Protein AF-A0A0B1SN41-F1 (afdb_monomer_lite)

Structure (mmCIF, N/CA/C/O backbone):
data_AF-A0A0B1SN41-F1
#
_entry.id   AF-A0A0B1SN41-F1
#
loop_
_atom_site.group_PDB
_atom_site.id
_atom_site.type_symbol
_atom_site.label_atom_id
_atom_site.label_alt_id
_atom_site.label_comp_id
_atom_site.label_asym_id
_atom_site.label_entity_id
_atom_site.label_seq_id
_atom_site.pdbx_PDB_ins_code
_atom_site.Cartn_x
_atom_site.Cartn_y
_atom_site.Cartn_z
_atom_site.occupancy
_atom_site.B_iso_or_equiv
_atom_site.auth_seq_id
_atom_site.auth_comp_id
_atom_site.auth_asym_id
_atom_site.auth_atom_id
_atom_site.pdbx_PDB_model_num
ATOM 1 N N . TYR A 1 1 ? -51.081 47.460 45.725 1.00 37.72 1 TYR A N 1
ATOM 2 C CA . TYR A 1 1 ? -51.126 46.053 46.166 1.00 37.72 1 TYR A CA 1
ATOM 3 C C . TYR A 1 1 ? -49.955 45.312 45.533 1.00 37.72 1 TYR A C 1
ATOM 5 O O . TYR A 1 1 ? -49.995 45.039 44.347 1.00 37.72 1 TYR A O 1
ATOM 13 N N . MET A 1 2 ? -48.879 45.076 46.287 1.00 32.38 2 MET A N 1
ATOM 14 C CA . MET A 1 2 ? -47.681 44.346 45.842 1.00 32.38 2 MET A CA 1
ATOM 15 C C . MET A 1 2 ? -47.214 43.465 46.999 1.00 32.38 2 MET A C 1
ATOM 17 O O . MET A 1 2 ? -46.740 44.033 47.980 1.00 32.38 2 MET A O 1
ATOM 21 N N . ARG A 1 3 ? -47.303 42.128 46.903 1.00 33.00 3 ARG A N 1
ATOM 22 C CA . ARG A 1 3 ? -46.452 41.196 47.677 1.00 33.00 3 ARG A CA 1
ATOM 23 C C . ARG A 1 3 ? -46.228 39.861 46.942 1.00 33.00 3 ARG A C 1
ATOM 25 O O . ARG A 1 3 ? -47.122 39.037 46.860 1.00 33.00 3 ARG A O 1
ATOM 32 N N . ARG A 1 4 ? -44.988 39.720 46.452 1.00 35.00 4 ARG A N 1
ATOM 33 C CA . ARG A 1 4 ? -44.053 38.573 46.496 1.00 35.00 4 ARG A CA 1
ATOM 34 C C . ARG A 1 4 ? -44.640 37.151 46.506 1.00 35.00 4 ARG A C 1
ATOM 36 O O . ARG 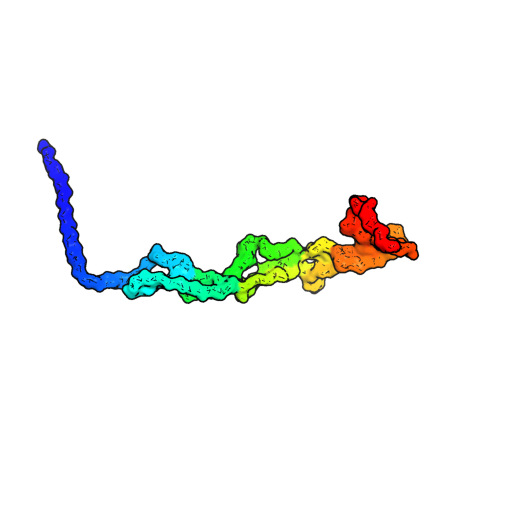A 1 4 ? -45.117 36.691 47.539 1.00 35.00 4 ARG A O 1
ATOM 43 N N . PHE A 1 5 ? -44.398 36.418 45.418 1.00 35.31 5 PHE A N 1
ATOM 44 C CA . PHE A 1 5 ? -44.318 34.956 45.426 1.00 35.31 5 PHE A CA 1
ATOM 45 C C . PHE A 1 5 ? -43.020 34.531 46.131 1.00 35.31 5 PHE A C 1
ATOM 47 O O . PHE A 1 5 ? -41.934 34.962 45.747 1.00 35.31 5 PHE A O 1
ATOM 54 N N . LYS A 1 6 ? -43.138 33.741 47.203 1.00 36.94 6 LYS A N 1
ATOM 55 C CA . LYS A 1 6 ? -42.013 33.045 47.837 1.00 36.94 6 LYS A CA 1
ATOM 56 C C . LYS A 1 6 ? -41.837 31.690 47.153 1.00 36.94 6 LYS A C 1
ATOM 58 O O . LYS A 1 6 ? -42.803 30.950 47.012 1.00 36.94 6 LYS A O 1
ATOM 63 N N . GLU A 1 7 ? -40.601 31.389 46.769 1.00 43.75 7 GLU A N 1
ATOM 64 C CA . GLU A 1 7 ? -40.133 30.044 46.441 1.00 43.75 7 GLU A CA 1
ATOM 65 C C . GLU A 1 7 ? -40.348 29.113 47.638 1.00 43.75 7 GLU A C 1
ATOM 67 O O . GLU A 1 7 ? -39.733 29.288 48.693 1.00 43.75 7 GLU A O 1
ATOM 72 N N . GLU A 1 8 ? -41.186 28.095 47.471 1.00 39.97 8 GLU A N 1
ATOM 73 C CA . GLU A 1 8 ? -41.246 26.971 48.396 1.00 39.97 8 GLU A CA 1
ATOM 74 C C . GLU A 1 8 ? -40.554 25.772 47.755 1.00 39.97 8 GLU A C 1
ATOM 76 O O . GLU A 1 8 ? -41.054 25.139 46.828 1.00 39.97 8 GLU A O 1
ATOM 81 N N . ARG A 1 9 ? -39.351 25.488 48.270 1.00 44.34 9 ARG A N 1
ATOM 82 C CA . ARG A 1 9 ? -38.593 24.255 48.050 1.00 44.34 9 ARG A CA 1
ATOM 83 C C . ARG A 1 9 ? -39.471 23.058 48.414 1.00 44.34 9 ARG A C 1
ATOM 85 O O . ARG A 1 9 ? -39.538 22.655 49.577 1.00 44.34 9 ARG A O 1
ATOM 92 N N . THR A 1 10 ? -40.123 22.457 47.430 1.00 35.75 10 THR A N 1
ATOM 93 C CA . THR A 1 10 ? -40.826 21.193 47.623 1.00 35.75 10 THR A CA 1
ATOM 94 C C . THR A 1 10 ? -39.808 20.067 47.724 1.00 35.75 10 THR A C 1
ATOM 96 O O . THR A 1 10 ? -39.271 19.593 46.730 1.00 35.75 10 THR A O 1
ATOM 99 N N . LYS A 1 11 ? -39.539 19.703 48.982 1.00 40.78 11 LYS A N 1
ATOM 100 C CA . LYS A 1 11 ? -39.300 18.346 49.486 1.00 40.78 11 LYS A CA 1
ATOM 101 C C . LYS A 1 11 ? -38.454 17.453 48.572 1.00 40.78 11 LYS A C 1
ATOM 103 O O . LYS A 1 11 ? -38.969 16.803 47.671 1.00 40.78 11 LYS A O 1
ATOM 108 N N . LYS A 1 12 ? -37.171 17.333 48.941 1.00 41.31 12 LYS A N 1
ATOM 109 C CA . LYS A 1 12 ? -36.365 16.118 48.750 1.00 41.31 12 LYS A CA 1
ATOM 110 C C . LYS A 1 12 ? -37.251 14.914 49.101 1.00 41.31 12 LYS A C 1
ATOM 112 O O . LYS A 1 12 ? -37.480 14.654 50.284 1.00 41.31 12 LYS A O 1
ATOM 117 N N . LEU A 1 13 ? -37.799 14.240 48.091 1.00 42.00 13 LEU A N 1
ATOM 118 C CA . LEU A 1 13 ? -38.318 12.899 48.283 1.00 42.00 13 LEU A CA 1
ATOM 119 C C . LEU A 1 13 ? -37.106 12.042 48.626 1.00 42.00 13 LEU A C 1
ATOM 121 O O . LEU A 1 13 ? -36.134 11.971 47.879 1.00 42.00 13 LEU A O 1
ATOM 125 N N . ILE A 1 14 ? -37.154 11.470 49.819 1.00 44.00 14 ILE A N 1
ATOM 126 C CA . ILE A 1 14 ? -36.303 10.364 50.219 1.00 44.00 14 ILE A CA 1
ATOM 127 C C . ILE A 1 14 ? -36.658 9.228 49.255 1.00 44.00 14 ILE A C 1
ATOM 129 O O . ILE A 1 14 ? -37.735 8.645 49.375 1.00 44.00 14 ILE A O 1
ATOM 133 N N . GLU A 1 15 ? -35.815 8.977 48.253 1.00 43.12 15 GLU A N 1
ATOM 134 C CA . GLU A 1 15 ? -35.960 7.796 47.404 1.00 43.12 15 GLU A CA 1
ATOM 135 C C . GLU A 1 15 ? -35.592 6.556 48.235 1.00 43.12 15 GLU A C 1
ATOM 137 O O . GLU A 1 15 ? -34.506 6.509 48.824 1.00 43.12 15 GLU A O 1
ATOM 142 N N . PRO A 1 16 ? -36.498 5.572 48.361 1.00 45.06 16 PRO A N 1
ATOM 143 C CA . PRO A 1 16 ? -36.254 4.389 49.163 1.00 45.06 16 PRO A CA 1
ATOM 144 C C . PRO A 1 16 ? -35.319 3.437 48.407 1.00 45.06 16 PRO A C 1
ATOM 146 O O . PRO A 1 16 ? -35.563 3.109 47.253 1.00 45.06 16 PRO A O 1
ATOM 149 N N . LEU A 1 17 ? -34.255 3.005 49.088 1.00 41.16 17 LEU A N 1
ATOM 150 C CA . LEU A 1 17 ? -33.498 1.766 48.866 1.00 41.16 17 LEU A CA 1
ATOM 151 C C . LEU A 1 17 ? -33.384 1.285 47.401 1.00 41.16 17 LEU A C 1
ATOM 153 O O . LEU A 1 17 ? -34.162 0.457 46.941 1.00 41.16 17 LEU A O 1
ATOM 157 N N . GLY A 1 18 ? -32.320 1.724 46.723 1.00 41.91 18 GLY A N 1
ATOM 158 C CA . GLY A 1 18 ? -31.575 0.872 45.789 1.00 41.91 18 GLY A CA 1
ATOM 159 C C . GLY A 1 18 ? -32.339 0.320 44.587 1.00 41.91 18 GLY A C 1
ATOM 160 O O . GLY A 1 18 ? -32.243 -0.871 44.303 1.00 41.91 18 GLY A O 1
ATOM 161 N N . ILE A 1 19 ? -33.026 1.168 43.823 1.00 46.34 19 ILE A N 1
ATOM 162 C CA . ILE A 1 19 ? -33.304 0.833 42.424 1.00 46.34 19 ILE A CA 1
ATOM 163 C C . ILE A 1 19 ? -31.994 1.073 41.672 1.00 46.34 19 ILE A C 1
ATOM 165 O O . ILE A 1 19 ? -31.688 2.198 41.280 1.00 46.34 19 ILE A O 1
ATOM 169 N N . PHE A 1 20 ? -31.190 0.021 41.502 1.00 52.91 20 PHE A N 1
ATOM 170 C CA . PHE A 1 20 ? -30.184 0.009 40.445 1.00 52.91 20 PHE A CA 1
ATOM 171 C C . PHE A 1 20 ? -30.928 0.336 39.151 1.00 52.91 20 PHE A C 1
ATOM 173 O O . PHE A 1 20 ? -31.733 -0.464 38.673 1.00 52.91 20 PHE A O 1
ATOM 180 N N . SER A 1 21 ? -30.724 1.541 38.623 1.00 51.91 21 SER A N 1
ATOM 181 C CA . SER A 1 21 ? -31.116 1.870 37.260 1.00 51.91 21 SER A CA 1
ATOM 182 C C . SER A 1 21 ? -30.366 0.891 36.361 1.00 51.91 21 SER A C 1
ATOM 184 O O . SER A 1 21 ? -29.213 1.123 36.020 1.00 51.91 21 SER A O 1
ATOM 186 N N . SER A 1 22 ? -31.008 -0.225 36.014 1.00 57.69 22 SER A N 1
ATOM 187 C CA . SER A 1 22 ? -30.493 -1.344 35.211 1.00 57.69 22 SER A CA 1
ATOM 188 C C . SER A 1 22 ? -30.257 -0.978 33.743 1.00 57.69 22 SER A C 1
ATOM 190 O O . SER A 1 22 ? -30.258 -1.830 32.856 1.00 57.69 22 SER A O 1
ATOM 192 N N . ARG A 1 23 ? -30.098 0.314 33.466 1.00 68.81 23 ARG A N 1
ATOM 193 C CA . ARG A 1 23 ? -29.814 0.847 32.147 1.00 68.81 23 ARG A CA 1
ATOM 194 C C . ARG A 1 23 ? -28.364 1.282 32.127 1.00 68.81 23 ARG A C 1
ATOM 196 O O . ARG A 1 23 ? -27.940 2.060 32.982 1.00 68.81 23 ARG A O 1
ATOM 203 N N . CYS A 1 24 ? -27.637 0.783 31.136 1.00 75.06 24 CYS A N 1
ATOM 204 C CA . CYS A 1 24 ? -26.320 1.296 30.803 1.00 75.06 24 CYS A CA 1
ATOM 205 C C . CYS A 1 24 ? -26.432 2.805 30.534 1.00 75.06 24 CYS A C 1
ATOM 207 O O . CYS A 1 24 ? -27.379 3.257 29.886 1.00 75.06 24 CYS A O 1
ATOM 209 N N . ASP A 1 25 ? -25.487 3.570 31.067 1.00 83.88 25 ASP A N 1
ATOM 210 C CA . ASP A 1 25 ? -25.338 4.994 30.810 1.00 83.88 25 ASP A CA 1
ATOM 211 C C . ASP A 1 25 ? -24.397 5.142 29.605 1.00 83.88 25 ASP A C 1
ATOM 213 O O . ASP A 1 25 ? -23.205 4.846 29.727 1.00 83.88 25 ASP A O 1
ATOM 217 N N . PRO A 1 26 ? -24.895 5.608 28.444 1.00 77.69 26 PRO A N 1
ATOM 218 C CA . PRO A 1 26 ? -24.109 5.687 27.214 1.00 77.69 26 PRO A CA 1
ATOM 219 C C . PRO A 1 26 ? -22.866 6.577 27.306 1.00 77.69 26 PRO A C 1
ATOM 221 O O . PRO A 1 26 ? -22.049 6.558 26.394 1.00 77.69 26 PRO A O 1
ATOM 224 N N . LYS A 1 27 ? -22.740 7.401 28.354 1.00 81.38 27 LYS A N 1
ATOM 225 C CA . LYS A 1 27 ? -21.608 8.318 28.551 1.00 81.38 27 LYS A CA 1
ATOM 226 C C . LYS A 1 27 ? -20.632 7.854 29.628 1.00 81.38 27 LYS A C 1
ATOM 228 O O . LYS A 1 27 ? -19.669 8.567 29.902 1.00 81.38 27 LYS A O 1
ATOM 233 N N . LYS A 1 28 ? -20.897 6.722 30.287 1.00 84.62 28 LYS A N 1
ATOM 234 C CA . LYS A 1 28 ? -20.110 6.287 31.444 1.00 84.62 28 LYS A CA 1
ATOM 235 C C . LYS A 1 28 ? -18.791 5.619 31.063 1.00 84.62 28 LYS A C 1
ATOM 237 O O . LYS A 1 28 ? -17.806 5.840 31.761 1.00 84.62 28 LYS A O 1
ATOM 242 N N . CYS A 1 29 ? -18.785 4.822 29.999 1.00 83.38 29 CYS A N 1
ATOM 243 C CA . CYS A 1 29 ? -17.602 4.107 29.522 1.00 83.38 29 CYS A CA 1
ATOM 244 C C . CYS A 1 29 ? -17.116 4.693 28.188 1.00 83.38 29 CYS A C 1
ATOM 246 O O . CYS A 1 29 ? -17.904 5.281 27.443 1.00 83.38 29 CYS A O 1
ATOM 248 N N . GLY A 1 30 ? -15.816 4.573 27.921 1.00 80.12 30 GLY A N 1
ATOM 249 C CA . GLY A 1 30 ? -15.177 5.055 26.699 1.00 80.12 30 GLY A CA 1
ATOM 250 C C . GLY A 1 30 ? -15.458 4.181 25.474 1.00 80.12 30 GLY A C 1
ATOM 251 O O . GLY A 1 30 ? -16.078 3.119 25.562 1.00 80.12 30 GLY A O 1
ATOM 252 N N . GLU A 1 31 ? -14.985 4.626 24.308 1.00 75.69 31 GLU A N 1
ATOM 253 C CA . GLU A 1 31 ? -15.024 3.807 23.093 1.00 75.69 31 GLU A CA 1
ATOM 254 C C . GLU A 1 31 ? -14.274 2.488 23.320 1.00 75.69 31 GLU A C 1
ATOM 256 O O . GLU A 1 31 ? -13.134 2.476 23.780 1.00 75.69 31 GLU A O 1
ATOM 261 N N . GLY A 1 32 ? -14.946 1.374 23.024 1.00 74.19 32 GLY A N 1
ATOM 262 C CA . GLY A 1 32 ? -14.393 0.033 23.211 1.00 74.19 32 GLY A CA 1
ATOM 263 C C . GLY A 1 32 ? -14.540 -0.567 24.609 1.00 74.19 32 GLY A C 1
ATOM 264 O O . GLY A 1 32 ? -14.098 -1.693 24.836 1.00 74.19 32 GLY A O 1
ATOM 265 N N . GLU A 1 33 ? -15.205 0.127 25.530 1.00 83.12 33 GLU A N 1
ATOM 266 C CA . GLU A 1 33 ? -15.492 -0.389 26.865 1.00 83.12 33 GLU A CA 1
ATOM 267 C C . GLU A 1 33 ? -16.940 -0.884 26.993 1.00 83.12 33 GLU A C 1
ATOM 269 O O . GLU A 1 33 ? -17.885 -0.290 26.468 1.00 83.12 33 GLU A O 1
ATOM 274 N N . LEU A 1 34 ? -17.131 -1.977 27.734 1.00 82.25 34 LEU A N 1
ATOM 275 C CA . LEU A 1 34 ? -18.448 -2.511 28.078 1.00 82.25 34 LEU A CA 1
ATOM 276 C C . LEU A 1 34 ? -18.855 -2.102 29.488 1.00 82.25 34 LEU A C 1
ATOM 278 O O . LEU A 1 34 ? -18.102 -2.313 30.435 1.00 82.25 34 LEU A O 1
ATOM 282 N N . GLN A 1 35 ? -20.081 -1.597 29.642 1.00 85.44 35 GLN A N 1
ATOM 283 C CA . GLN A 1 35 ? -20.653 -1.322 30.956 1.00 85.44 35 GLN A CA 1
ATOM 284 C C . GLN A 1 35 ? -21.410 -2.538 31.495 1.00 85.44 35 GLN A C 1
ATOM 286 O O . GLN A 1 35 ? -22.377 -3.000 30.886 1.00 85.44 35 GLN A O 1
ATOM 291 N N . ASN A 1 36 ? -21.050 -2.988 32.695 1.00 83.75 36 ASN A N 1
ATOM 292 C CA . ASN A 1 36 ? -21.852 -3.945 33.446 1.00 83.75 36 ASN A CA 1
ATOM 293 C C . ASN A 1 36 ? -23.206 -3.300 33.838 1.00 83.75 36 ASN A C 1
ATOM 295 O O . ASN A 1 36 ? -23.210 -2.300 34.560 1.00 83.75 36 ASN A O 1
ATOM 299 N N . PRO A 1 37 ? -24.367 -3.8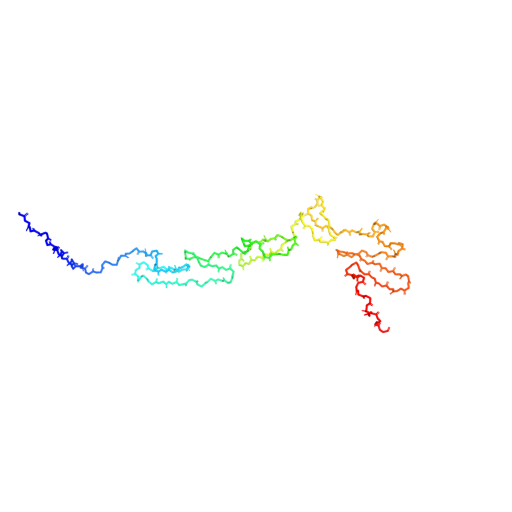54 33.435 1.00 81.88 37 PRO A N 1
ATOM 300 C CA . PRO A 1 37 ? -25.679 -3.263 33.731 1.00 81.88 37 PRO A CA 1
ATOM 301 C C . PRO A 1 37 ? -26.044 -3.238 35.223 1.00 81.88 37 PRO A C 1
ATOM 303 O O . PRO A 1 37 ? -26.946 -2.507 35.627 1.00 81.88 37 PRO A O 1
ATOM 306 N N . GLN A 1 38 ? -25.378 -4.068 36.030 1.00 82.31 38 GLN A N 1
ATOM 307 C CA . GLN A 1 38 ? -25.627 -4.235 37.459 1.00 82.31 38 GLN A CA 1
ATOM 308 C C . GLN A 1 38 ? -24.663 -3.400 38.297 1.00 82.31 38 GLN A C 1
ATOM 310 O O . GLN A 1 38 ? -25.107 -2.727 39.209 1.00 82.31 38 GLN A O 1
ATOM 315 N N . THR A 1 39 ? -23.359 -3.408 38.010 1.00 83.56 39 THR A N 1
ATOM 316 C CA . THR A 1 39 ? 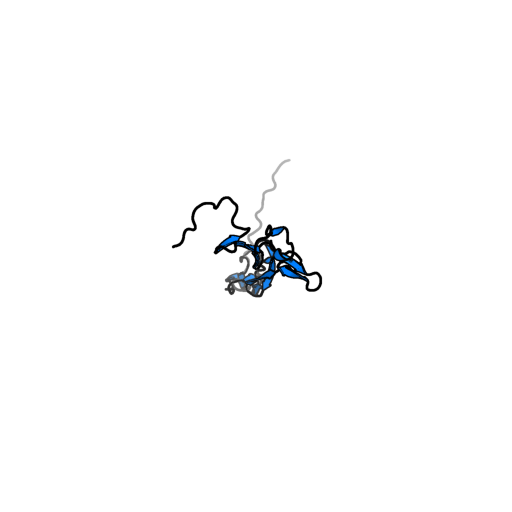-22.368 -2.653 38.809 1.00 83.56 39 THR A CA 1
ATOM 317 C C . THR A 1 39 ? -22.040 -1.288 38.207 1.00 83.56 39 THR A C 1
ATOM 319 O O . THR A 1 39 ? -21.530 -0.395 38.884 1.00 83.56 39 THR A O 1
ATOM 322 N N . GLY A 1 40 ? -22.338 -1.099 36.921 1.00 82.50 40 GLY A N 1
ATOM 323 C CA . GLY A 1 40 ? -21.902 0.052 36.146 1.00 82.50 40 GLY A CA 1
ATOM 324 C C . GLY A 1 40 ? -20.387 0.120 35.955 1.00 82.50 40 GLY A C 1
ATOM 325 O O . GLY A 1 40 ? -19.896 1.199 35.638 1.00 82.50 40 GLY A O 1
ATOM 326 N N . GLU A 1 41 ? -19.665 -0.967 36.212 1.00 86.25 41 GLU A N 1
ATOM 327 C CA . GLU A 1 41 ? -18.227 -1.086 35.982 1.00 86.25 41 GLU A CA 1
ATOM 328 C C . GLU A 1 41 ? -17.940 -1.164 34.482 1.00 86.25 41 GLU A C 1
ATOM 330 O O . GLU A 1 41 ? -18.674 -1.833 33.751 1.00 86.25 41 GLU A O 1
ATOM 335 N N . CYS A 1 42 ? -16.904 -0.456 34.036 1.00 85.75 42 CYS A N 1
ATOM 336 C CA . CYS A 1 42 ? -16.454 -0.468 32.651 1.00 85.75 42 CYS A CA 1
ATOM 337 C C . CYS A 1 42 ? -15.341 -1.504 32.505 1.00 85.75 42 CYS A C 1
ATOM 339 O O . CYS A 1 42 ? -14.377 -1.497 33.269 1.00 85.75 42 CYS A O 1
ATOM 341 N N . THR A 1 43 ? -15.474 -2.404 31.540 1.00 83.38 43 THR A N 1
ATOM 342 C CA . THR A 1 43 ? -14.436 -3.374 31.196 1.00 83.38 43 THR A CA 1
ATOM 343 C C . THR A 1 43 ? -13.900 -3.047 29.816 1.00 83.38 43 THR A C 1
ATOM 345 O O . THR A 1 43 ? -14.664 -2.988 28.852 1.00 83.38 43 THR A O 1
ATOM 348 N N . SER A 1 44 ? -12.588 -2.842 29.732 1.00 82.81 44 SER A N 1
ATOM 349 C CA . SER A 1 44 ? -11.887 -2.701 28.460 1.00 82.81 44 SER A CA 1
ATOM 350 C C . SER A 1 44 ? -11.658 -4.075 27.836 1.00 82.81 44 SER A C 1
ATOM 352 O O . SER A 1 44 ? -11.315 -5.034 28.535 1.00 82.81 44 SER A O 1
ATOM 354 N N . ILE A 1 45 ? -11.879 -4.171 26.528 1.00 85.62 45 ILE A N 1
ATOM 355 C CA . ILE A 1 45 ? -11.578 -5.373 25.756 1.00 85.62 45 ILE A CA 1
ATOM 356 C C . ILE A 1 45 ? -10.161 -5.259 25.221 1.00 85.62 45 ILE A C 1
ATOM 358 O O . ILE A 1 45 ? -9.832 -4.313 24.507 1.00 85.62 45 ILE A O 1
ATOM 362 N N . ASP A 1 46 ? -9.350 -6.262 25.542 1.00 88.81 46 ASP A N 1
ATOM 363 C CA . ASP A 1 46 ? -8.024 -6.413 24.962 1.00 88.81 46 ASP A CA 1
ATOM 364 C C . ASP A 1 46 ? -8.153 -7.045 23.571 1.00 88.81 46 ASP A C 1
ATOM 366 O O . ASP A 1 46 ? -8.543 -8.209 23.432 1.00 88.81 46 ASP A O 1
ATOM 370 N N . CYS A 1 47 ? -7.897 -6.247 22.536 1.00 90.94 47 CYS A N 1
ATOM 371 C CA . CYS A 1 47 ? -7.976 -6.684 21.149 1.00 90.94 47 CYS A CA 1
ATOM 372 C C . CYS A 1 47 ? -6.591 -7.042 20.594 1.00 90.94 47 CYS A C 1
ATOM 374 O O . CYS A 1 47 ? -5.598 -6.407 20.954 1.00 90.94 47 CYS A O 1
ATOM 376 N N . PRO A 1 48 ? -6.505 -8.022 19.671 1.00 94.88 48 PRO A N 1
ATOM 377 C CA . PRO A 1 48 ? -5.267 -8.293 18.950 1.00 94.88 48 PRO A CA 1
ATOM 378 C C . PRO A 1 48 ? -4.757 -7.058 18.194 1.00 94.88 48 PRO A C 1
ATOM 380 O O . PRO A 1 48 ? -5.523 -6.159 17.844 1.00 9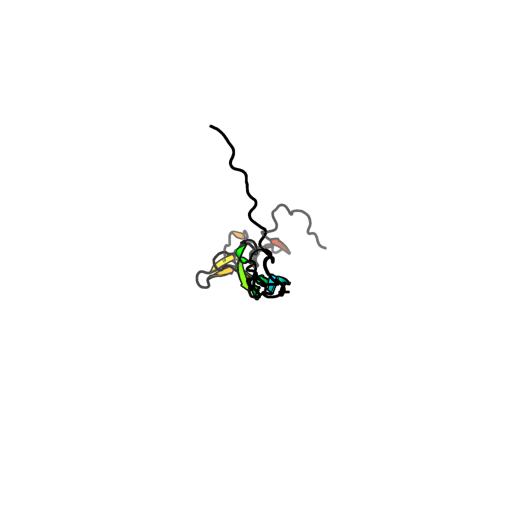4.88 48 PRO A O 1
ATOM 383 N N . LEU A 1 49 ? -3.460 -7.046 17.877 1.00 93.12 49 LEU A N 1
ATOM 384 C CA . LEU A 1 49 ? -2.874 -6.020 17.010 1.00 93.12 49 LEU A CA 1
ATOM 385 C C . LEU A 1 49 ? -3.617 -5.952 15.667 1.00 93.12 49 LEU A C 1
ATOM 387 O O . LEU A 1 49 ? -3.948 -6.988 15.094 1.00 93.12 49 LEU A O 1
ATOM 391 N N . GLY A 1 50 ? -3.860 -4.731 15.185 1.00 93.12 50 GLY A N 1
ATOM 392 C CA . GLY A 1 50 ? -4.644 -4.481 13.969 1.00 93.12 50 GLY A CA 1
ATOM 393 C C . GLY A 1 50 ? -6.159 -4.436 14.193 1.00 93.12 50 GLY A C 1
ATOM 394 O O . GLY A 1 50 ? -6.905 -4.310 13.233 1.00 93.12 50 GLY A O 1
ATOM 395 N N . TYR A 1 51 ? -6.632 -4.508 15.442 1.00 94.88 51 TYR A N 1
ATOM 396 C CA . TYR A 1 51 ? -8.053 -4.411 15.780 1.00 94.88 51 TYR A CA 1
ATOM 397 C C . TYR A 1 51 ? -8.311 -3.296 16.795 1.00 94.88 51 TYR A C 1
ATOM 399 O O . TYR A 1 51 ? -7.458 -2.981 17.626 1.00 94.88 51 TYR A O 1
ATOM 407 N N . TYR A 1 52 ? -9.516 -2.733 16.761 1.00 90.75 52 TYR A N 1
ATOM 408 C CA . TYR A 1 52 ? -10.008 -1.792 17.759 1.00 90.75 52 TYR A CA 1
ATOM 409 C C . TYR A 1 52 ? -11.271 -2.333 18.448 1.00 90.75 52 TYR A C 1
ATOM 411 O O . TYR A 1 52 ? -12.116 -2.967 17.802 1.00 90.75 52 TYR A O 1
ATOM 419 N N . PRO A 1 53 ? -11.424 -2.115 19.763 1.00 89.88 53 PRO A N 1
ATOM 420 C CA . PRO A 1 53 ? -12.613 -2.543 20.482 1.00 89.88 53 PRO A CA 1
ATOM 421 C C . PRO A 1 53 ? -13.808 -1.638 20.148 1.00 89.88 53 PRO A C 1
ATOM 423 O O . PRO A 1 53 ? -13.717 -0.413 20.188 1.00 89.88 53 PRO A O 1
ATOM 426 N N . SER A 1 54 ? -14.961 -2.235 19.848 1.00 86.50 54 SER A N 1
ATOM 427 C CA . SER A 1 54 ? -16.237 -1.529 19.696 1.00 86.50 54 SER A CA 1
ATOM 428 C C . SER A 1 54 ? -17.404 -2.452 20.040 1.00 86.50 54 SER A C 1
ATOM 430 O O . SER A 1 54 ? -17.424 -3.615 19.652 1.00 86.50 54 SER A O 1
ATOM 432 N N . ASN A 1 55 ? -18.380 -1.950 20.803 1.00 81.94 55 ASN A N 1
ATOM 433 C CA . ASN A 1 55 ? -19.600 -2.681 21.185 1.00 81.94 55 ASN A CA 1
ATOM 434 C C . ASN A 1 55 ? -19.374 -4.094 21.747 1.00 81.94 55 ASN A C 1
ATOM 436 O O . ASN A 1 55 ? -20.179 -4.998 21.526 1.00 81.94 55 ASN A O 1
ATOM 440 N N . GLY A 1 56 ? -18.289 -4.305 22.485 1.00 81.56 56 GLY A N 1
ATOM 441 C CA . GLY A 1 56 ? -18.021 -5.616 23.060 1.00 81.56 56 GLY A CA 1
ATOM 442 C C . GLY A 1 56 ? -17.271 -6.588 22.150 1.00 81.56 56 GLY A C 1
ATOM 443 O O . GLY A 1 56 ? -17.121 -7.754 22.509 1.00 81.56 56 GLY A O 1
ATOM 444 N N . MET A 1 57 ? -16.827 -6.140 20.977 1.00 87.56 57 MET A N 1
ATOM 445 C CA . MET A 1 57 ? -16.172 -6.967 19.969 1.00 87.56 57 MET A CA 1
ATOM 446 C C . MET A 1 57 ? -14.926 -6.272 19.419 1.00 87.56 57 MET A C 1
ATOM 448 O O . MET A 1 57 ? -14.808 -5.049 19.464 1.00 87.56 57 MET A O 1
ATOM 452 N N . CYS A 1 58 ? -13.993 -7.058 18.886 1.00 92.06 58 CYS A N 1
ATOM 453 C CA . CYS A 1 58 ? -12.839 -6.529 18.169 1.00 92.06 58 CYS A CA 1
ATOM 454 C C . CYS A 1 58 ? -13.185 -6.386 16.692 1.00 92.06 58 CYS A C 1
ATOM 456 O O . CYS A 1 58 ? -13.567 -7.358 16.038 1.00 92.06 58 CYS A O 1
ATOM 458 N N . HIS A 1 59 ? -13.043 -5.169 16.184 1.00 93.69 59 HIS A N 1
ATOM 459 C CA . HIS A 1 59 ? -13.236 -4.838 14.784 1.00 93.69 59 HIS A CA 1
ATOM 460 C C . HIS A 1 59 ? -11.887 -4.591 14.131 1.00 93.69 59 HIS A C 1
ATOM 462 O O . HIS A 1 59 ? -10.997 -4.004 14.736 1.00 93.69 59 HIS A O 1
ATOM 468 N N . ASP A 1 60 ? -11.745 -5.085 12.911 1.00 96.69 60 ASP A N 1
ATOM 469 C CA . ASP A 1 60 ? -10.551 -4.898 12.102 1.00 96.69 60 ASP A CA 1
ATOM 470 C C . ASP A 1 60 ? -10.329 -3.409 11.801 1.00 96.69 60 ASP A C 1
ATOM 472 O O . ASP A 1 60 ? -11.280 -2.694 11.471 1.00 96.69 60 ASP A O 1
ATOM 476 N N . VAL A 1 61 ? -9.095 -2.930 11.955 1.00 94.88 61 VAL A N 1
ATOM 477 C CA . VAL A 1 61 ? -8.729 -1.561 11.587 1.00 94.88 61 VAL A CA 1
ATOM 478 C C . VAL A 1 61 ? -8.568 -1.513 10.076 1.00 94.88 61 VAL A C 1
ATOM 480 O O . VAL A 1 61 ? -7.624 -2.078 9.555 1.00 94.88 61 VAL A O 1
ATOM 483 N N . ASP A 1 62 ? -9.431 -0.780 9.373 1.00 94.81 62 ASP A N 1
ATOM 484 C CA . ASP A 1 62 ? -9.243 -0.555 7.937 1.00 94.81 62 ASP A CA 1
ATOM 485 C C . ASP A 1 62 ? -8.133 0.480 7.705 1.00 94.81 62 ASP A C 1
ATOM 487 O O . ASP A 1 62 ? -8.369 1.695 7.706 1.00 94.81 62 ASP A O 1
ATOM 491 N N . GLU A 1 63 ? -6.894 0.019 7.520 1.00 93.69 63 GLU A N 1
ATOM 492 C CA . GLU A 1 63 ? -5.782 0.931 7.261 1.00 93.69 63 GLU A CA 1
ATOM 493 C C . GLU A 1 63 ? -5.902 1.638 5.901 1.00 93.69 63 GLU A C 1
ATOM 495 O O . GLU A 1 63 ? -5.377 2.746 5.735 1.00 93.69 63 GLU A O 1
ATOM 500 N N . CYS A 1 64 ? -6.632 1.055 4.946 1.00 92.75 64 CYS A N 1
ATOM 501 C CA . CYS A 1 64 ? -6.812 1.600 3.603 1.00 92.75 64 CYS A CA 1
ATOM 502 C C . CYS A 1 64 ? -7.761 2.806 3.569 1.00 92.75 64 CYS A C 1
ATOM 504 O O . CYS A 1 64 ? -7.622 3.664 2.694 1.00 92.75 64 CYS A O 1
ATOM 506 N N . ALA A 1 65 ? -8.657 2.942 4.550 1.00 91.69 65 ALA A N 1
ATOM 507 C CA . ALA A 1 65 ? -9.573 4.081 4.666 1.00 91.69 65 ALA A CA 1
ATOM 508 C C . ALA A 1 65 ? -8.864 5.446 4.819 1.00 91.69 65 ALA A C 1
ATOM 510 O O . ALA A 1 65 ? -9.470 6.487 4.568 1.00 91.69 65 ALA A O 1
ATOM 511 N N . THR A 1 66 ? -7.582 5.459 5.205 1.00 80.25 66 THR A N 1
ATOM 512 C CA . THR A 1 66 ? -6.782 6.692 5.359 1.00 80.25 66 THR A CA 1
ATOM 513 C C . THR A 1 66 ? -6.010 7.124 4.104 1.00 80.25 66 THR A C 1
ATOM 515 O O . THR A 1 66 ? -5.414 8.195 4.112 1.00 80.25 66 THR A O 1
ATOM 518 N N . GLY A 1 67 ? -6.050 6.351 3.013 1.00 66.69 67 GLY A N 1
ATOM 519 C CA . GLY A 1 67 ? -5.580 6.766 1.680 1.00 66.69 67 GLY A CA 1
ATOM 520 C C . GLY A 1 67 ? -4.070 6.666 1.405 1.00 66.69 67 GLY A C 1
ATOM 521 O O . GLY A 1 67 ? -3.703 6.331 0.284 1.00 66.69 67 GLY A O 1
ATOM 522 N N . ASP A 1 68 ? -3.199 6.847 2.404 1.00 72.69 68 ASP A N 1
ATOM 523 C CA . ASP A 1 68 ? -1.739 7.002 2.198 1.00 72.69 68 ASP A CA 1
ATOM 524 C C . ASP A 1 68 ? -0.885 5.856 2.784 1.00 72.69 68 ASP A C 1
ATOM 526 O O . ASP A 1 68 ? 0.106 6.079 3.482 1.00 72.69 68 ASP A O 1
ATOM 530 N N . ARG A 1 69 ? -1.269 4.597 2.551 1.00 84.88 69 ARG A N 1
ATOM 531 C CA . ARG A 1 69 ? -0.557 3.428 3.115 1.00 84.88 69 ARG A CA 1
ATOM 532 C C . ARG A 1 69 ? 0.376 2.694 2.148 1.00 84.88 69 ARG A C 1
ATOM 534 O O . ARG A 1 69 ? 1.209 1.920 2.613 1.00 84.88 69 ARG A O 1
ATOM 541 N N . CYS A 1 70 ? 0.247 2.928 0.844 1.00 87.00 70 CYS A N 1
ATOM 542 C CA . CYS A 1 70 ? 0.957 2.182 -0.200 1.00 87.00 70 CYS A CA 1
ATOM 543 C C . CYS A 1 70 ? 1.772 3.094 -1.122 1.00 87.00 70 CYS A C 1
ATOM 545 O O . CYS A 1 70 ? 1.550 4.306 -1.160 1.00 87.00 70 CYS A O 1
ATOM 547 N N . ALA A 1 71 ? 2.733 2.520 -1.853 1.00 83.00 71 ALA A N 1
ATOM 548 C CA . ALA A 1 71 ? 3.555 3.280 -2.787 1.00 83.00 71 ALA A CA 1
ATOM 549 C C . ALA A 1 71 ? 2.734 3.758 -4.006 1.00 83.00 71 ALA A C 1
ATOM 551 O O . ALA A 1 71 ? 1.686 3.187 -4.322 1.00 83.00 71 ALA A O 1
ATOM 552 N N . PRO A 1 72 ? 3.195 4.789 -4.740 1.00 74.25 72 PRO A N 1
ATOM 553 C CA . PRO A 1 72 ? 2.585 5.159 -6.014 1.00 74.25 72 PRO A CA 1
ATOM 554 C C . PRO A 1 72 ? 2.516 3.957 -6.970 1.00 74.25 72 PRO A C 1
ATOM 556 O O . PRO A 1 72 ? 3.508 3.257 -7.160 1.00 74.25 72 PRO A O 1
ATOM 559 N N . GLY A 1 73 ? 1.345 3.723 -7.571 1.00 73.00 73 GLY A N 1
ATOM 560 C CA . GLY A 1 73 ? 1.097 2.556 -8.433 1.00 73.00 73 GLY A CA 1
ATOM 561 C C . GLY A 1 73 ? 0.611 1.304 -7.692 1.00 73.00 73 GLY A C 1
ATOM 562 O O . GLY A 1 73 ? 0.328 0.286 -8.320 1.00 73.00 73 GLY A O 1
ATOM 563 N N . GLU A 1 74 ? 0.452 1.371 -6.371 1.00 82.06 74 GLU A N 1
ATOM 564 C CA . GLU A 1 74 ? -0.137 0.299 -5.574 1.00 82.06 74 GLU A CA 1
ATOM 565 C C . GLU A 1 74 ? -1.562 0.641 -5.117 1.00 82.06 74 GLU A C 1
ATOM 567 O O . GLU A 1 74 ? -1.958 1.797 -4.957 1.00 82.06 74 GLU A O 1
ATOM 572 N N . GLU A 1 75 ? -2.352 -0.402 -4.915 1.00 85.12 75 GLU A N 1
ATOM 573 C CA . GLU A 1 75 ? -3.669 -0.391 -4.310 1.00 85.12 75 GLU A CA 1
ATOM 574 C C . GLU A 1 75 ? -3.580 -1.044 -2.930 1.00 85.12 75 GLU A C 1
ATOM 576 O O . GLU A 1 75 ? -3.034 -2.139 -2.771 1.00 85.12 75 GLU A O 1
ATOM 581 N N . CYS A 1 76 ? -4.123 -0.358 -1.927 1.00 91.44 76 CYS A N 1
ATOM 582 C CA . CYS A 1 76 ? -4.241 -0.900 -0.583 1.00 91.44 76 CYS A CA 1
ATOM 583 C C . CYS A 1 76 ? -5.395 -1.902 -0.529 1.00 91.44 76 CYS A C 1
ATOM 585 O O . CYS A 1 76 ? -6.516 -1.590 -0.931 1.00 91.44 76 CYS A O 1
ATOM 587 N N . VAL A 1 77 ? -5.124 -3.091 0.000 1.00 92.19 77 VAL A N 1
ATOM 588 C CA . VAL A 1 77 ? -6.123 -4.121 0.279 1.00 92.19 77 VAL A CA 1
ATOM 589 C C . VAL A 1 77 ? -6.132 -4.394 1.771 1.00 92.19 77 VAL A C 1
ATOM 591 O O . VAL A 1 77 ? -5.150 -4.903 2.319 1.00 92.19 77 VAL A O 1
ATOM 594 N N . ASN A 1 78 ? -7.259 -4.081 2.406 1.00 94.88 78 ASN A N 1
ATOM 595 C CA . ASN A 1 78 ? -7.464 -4.352 3.817 1.00 94.88 78 ASN A CA 1
ATOM 596 C C . ASN A 1 78 ? -7.571 -5.866 4.060 1.00 94.88 78 ASN A C 1
ATOM 598 O O . ASN A 1 78 ? -8.186 -6.595 3.271 1.00 94.88 78 ASN A O 1
ATOM 602 N N . THR A 1 79 ? -6.966 -6.353 5.135 1.00 94.94 79 THR A N 1
ATOM 603 C CA . THR A 1 79 ? -6.963 -7.769 5.516 1.00 94.94 79 THR A CA 1
ATOM 604 C C . THR A 1 79 ? -7.208 -7.921 7.016 1.00 94.94 79 THR A C 1
ATOM 606 O O . THR A 1 79 ? -6.959 -7.020 7.791 1.00 94.94 79 THR A O 1
ATOM 609 N N . ALA A 1 80 ? -7.674 -9.081 7.470 1.00 95.75 80 ALA A N 1
ATOM 610 C CA . ALA A 1 80 ? -7.951 -9.265 8.893 1.00 95.75 80 ALA A CA 1
ATOM 611 C C . ALA A 1 80 ? -6.669 -9.118 9.750 1.00 95.75 80 ALA A C 1
ATOM 613 O O . ALA A 1 80 ? -5.792 -9.984 9.718 1.00 95.75 80 ALA A O 1
ATOM 614 N N . GLY A 1 81 ? -6.594 -8.049 10.542 1.00 94.19 81 GLY A N 1
ATOM 615 C CA . GLY A 1 81 ? -5.495 -7.662 11.423 1.00 94.19 81 GLY A CA 1
ATOM 616 C C . GLY A 1 81 ? -4.341 -6.920 10.747 1.00 94.19 81 GLY A C 1
ATOM 617 O O . GLY A 1 81 ? -3.302 -6.749 11.390 1.00 94.19 81 GLY A O 1
ATOM 618 N N . SER A 1 82 ? -4.454 -6.558 9.463 1.00 94.38 82 SER A N 1
ATOM 619 C CA . SER A 1 82 ? -3.394 -5.856 8.725 1.00 94.38 82 SER A CA 1
ATOM 620 C C . SER A 1 82 ? -3.861 -5.346 7.357 1.00 94.38 82 SER A C 1
ATOM 622 O O . SER A 1 82 ? -4.984 -5.556 6.931 1.00 94.38 82 SER A O 1
ATOM 624 N N . PHE A 1 83 ? -2.940 -4.856 6.538 1.00 94.44 83 PHE A N 1
ATOM 625 C CA . PHE A 1 83 ? -3.189 -4.561 5.132 1.00 94.44 83 PHE A CA 1
ATOM 626 C C . PHE A 1 83 ? -2.048 -5.085 4.265 1.00 94.44 83 PHE A C 1
ATOM 628 O O . PHE A 1 83 ? -0.940 -5.358 4.734 1.00 94.44 83 PHE A O 1
ATOM 635 N N . ARG A 1 84 ? -2.305 -5.196 2.964 1.00 91.62 84 ARG A N 1
ATOM 636 C CA . ARG A 1 84 ? -1.248 -5.388 1.971 1.00 91.62 84 ARG A CA 1
ATOM 637 C C . ARG A 1 84 ? -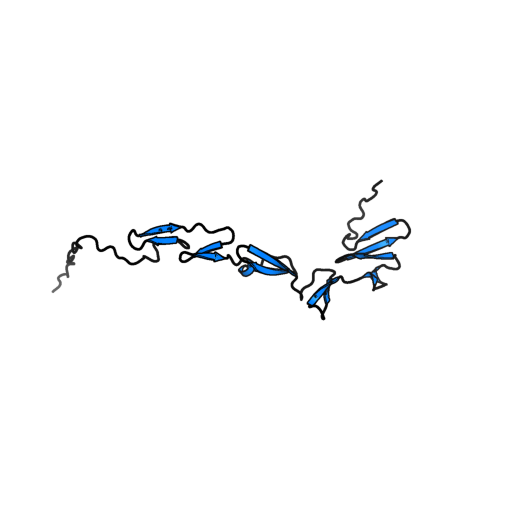1.402 -4.401 0.833 1.00 91.62 84 ARG A C 1
ATOM 639 O O . ARG A 1 84 ? -2.514 -4.071 0.431 1.00 91.62 84 ARG A O 1
ATOM 646 N N . CYS A 1 85 ? -0.273 -3.990 0.283 1.00 89.94 85 CYS A N 1
ATOM 647 C CA . CYS A 1 85 ? -0.232 -3.253 -0.965 1.00 89.94 85 CYS A CA 1
ATOM 648 C C . CYS A 1 85 ? -0.084 -4.252 -2.110 1.00 89.94 85 CYS A C 1
ATOM 650 O O . CYS A 1 85 ? 0.726 -5.179 -2.040 1.00 89.94 85 CYS A O 1
ATOM 652 N N . GLN A 1 86 ? -0.907 -4.100 -3.139 1.00 84.81 86 GLN A N 1
ATOM 653 C CA . GLN A 1 86 ? -0.801 -4.872 -4.371 1.00 84.81 86 GLN A CA 1
ATOM 654 C C . GLN A 1 86 ? -0.704 -3.920 -5.553 1.00 84.81 86 GLN A C 1
ATOM 656 O O . GLN A 1 86 ? -1.161 -2.787 -5.471 1.00 84.81 86 GLN A O 1
ATOM 661 N N . GLN A 1 87 ? -0.125 -4.356 -6.664 1.00 75.75 87 GLN A N 1
ATOM 662 C CA . GLN A 1 87 ? -0.025 -3.494 -7.837 1.00 75.75 87 GLN A CA 1
ATOM 663 C C . GLN A 1 87 ? -1.413 -3.144 -8.367 1.00 75.75 87 GLN A C 1
ATOM 665 O O . GLN A 1 87 ? -2.246 -4.024 -8.603 1.00 75.75 87 GLN A O 1
ATOM 670 N N . LYS A 1 88 ? -1.653 -1.850 -8.572 1.00 73.25 88 LYS A N 1
ATOM 671 C CA . LYS A 1 88 ? -2.884 -1.377 -9.179 1.00 73.25 88 LYS A CA 1
ATOM 672 C C . LYS A 1 88 ? -2.735 -1.564 -10.683 1.00 73.25 88 LYS A C 1
ATOM 674 O O . LYS A 1 88 ? -2.022 -0.811 -11.331 1.00 73.25 88 LYS A O 1
ATOM 679 N N . GLY A 1 89 ? -3.390 -2.579 -11.237 1.00 66.81 89 GLY A N 1
ATOM 680 C CA . GLY A 1 89 ? -3.164 -3.040 -12.613 1.00 66.81 89 GLY A CA 1
ATOM 681 C C . GLY A 1 89 ? -3.281 -1.985 -13.730 1.00 66.81 89 GLY A C 1
ATOM 682 O O . GLY A 1 89 ? -2.793 -2.184 -14.836 1.00 66.81 89 GLY A O 1
ATOM 683 N N . ASN A 1 90 ? -3.895 -0.834 -13.450 1.00 69.00 90 ASN A N 1
ATOM 684 C CA . ASN A 1 90 ? -4.041 0.273 -14.393 1.00 69.00 90 ASN A CA 1
ATOM 685 C C . ASN A 1 90 ? -3.091 1.464 -14.157 1.00 69.00 90 ASN A C 1
ATOM 687 O O . ASN A 1 90 ? -3.175 2.441 -14.900 1.00 69.00 90 ASN A O 1
ATOM 691 N N . ILE A 1 91 ? -2.222 1.426 -13.142 1.00 75.69 91 ILE A N 1
ATOM 692 C CA . ILE A 1 91 ? -1.214 2.460 -12.875 1.00 75.69 91 ILE A CA 1
ATOM 693 C C . ILE A 1 91 ? 0.138 1.773 -12.722 1.00 75.69 91 ILE A C 1
ATOM 695 O O . ILE A 1 91 ? 0.383 1.093 -11.729 1.00 75.69 91 ILE A O 1
ATOM 699 N N . CYS A 1 92 ? 1.022 1.983 -13.693 1.00 79.75 92 CYS A N 1
ATOM 700 C CA . CYS A 1 92 ? 2.334 1.357 -13.689 1.00 79.75 92 CYS A CA 1
ATOM 701 C C . CYS A 1 92 ? 3.422 2.252 -13.095 1.00 79.75 92 CYS A C 1
ATOM 703 O O . CYS A 1 92 ? 3.372 3.470 -13.284 1.00 79.75 92 CYS A O 1
ATOM 705 N N . PRO A 1 93 ? 4.406 1.662 -12.389 1.00 79.94 93 PRO A N 1
ATOM 706 C CA . PRO A 1 93 ? 5.626 2.367 -12.017 1.00 79.94 93 PRO A CA 1
ATOM 707 C C . PRO A 1 93 ? 6.370 2.883 -13.255 1.00 79.94 93 PRO A C 1
ATOM 709 O O . PRO A 1 93 ? 6.204 2.354 -14.356 1.00 79.94 93 PRO A O 1
ATOM 712 N N . ASP A 1 94 ? 7.251 3.864 -13.061 1.00 82.62 94 ASP A N 1
ATOM 713 C CA . ASP A 1 94 ? 8.137 4.345 -14.126 1.00 82.62 94 ASP A CA 1
ATOM 714 C C . ASP A 1 94 ? 8.936 3.183 -14.748 1.00 82.62 94 ASP A C 1
ATOM 716 O O . ASP A 1 94 ? 9.486 2.341 -14.032 1.00 82.62 94 ASP A O 1
ATOM 720 N N . GLY A 1 95 ? 8.995 3.148 -16.083 1.00 82.69 95 GLY A N 1
ATOM 721 C CA . GLY A 1 95 ? 9.625 2.066 -16.852 1.00 82.69 95 GLY A CA 1
ATOM 722 C C . GLY A 1 95 ? 8.708 0.871 -17.150 1.00 82.69 95 GLY A C 1
ATOM 723 O O . GLY A 1 95 ? 9.155 -0.100 -17.750 1.00 82.69 95 GLY A O 1
ATOM 724 N N . TYR A 1 96 ? 7.427 0.928 -16.772 1.00 85.12 96 TYR A N 1
ATOM 725 C CA . TYR A 1 96 ? 6.445 -0.124 -17.049 1.00 85.12 96 TYR A CA 1
ATOM 726 C C . TYR A 1 96 ? 5.208 0.431 -17.767 1.00 85.12 96 TYR A C 1
ATOM 728 O O . TYR A 1 96 ? 4.802 1.575 -17.556 1.00 85.12 96 TYR A O 1
ATOM 736 N N . ALA A 1 97 ? 4.577 -0.396 -18.599 1.00 87.19 97 ALA A N 1
ATOM 737 C CA . ALA A 1 97 ? 3.342 -0.084 -19.310 1.00 87.19 97 ALA A CA 1
ATOM 738 C C . ALA A 1 97 ? 2.252 -1.110 -18.985 1.00 87.19 97 ALA A C 1
ATOM 740 O O . ALA A 1 97 ? 2.528 -2.295 -18.803 1.00 87.19 97 ALA A O 1
ATOM 741 N N . VAL A 1 98 ? 0.996 -0.657 -18.930 1.00 86.81 98 VAL A N 1
ATOM 742 C CA . VAL A 1 98 ? -0.145 -1.555 -18.715 1.00 86.81 98 VAL A CA 1
ATOM 743 C C . VAL A 1 98 ? -0.299 -2.451 -19.941 1.00 86.81 98 VAL A C 1
ATOM 745 O O . VAL A 1 98 ? -0.512 -1.969 -21.054 1.00 86.81 98 VAL A O 1
ATOM 748 N N . ASN A 1 99 ? -0.237 -3.759 -19.735 1.00 85.44 99 ASN A N 1
ATOM 749 C CA . ASN A 1 99 ? -0.632 -4.741 -20.725 1.00 85.44 99 ASN A CA 1
ATOM 750 C C . ASN A 1 99 ? -2.162 -4.800 -20.774 1.00 85.44 99 ASN A C 1
ATOM 752 O O . ASN A 1 99 ? -2.804 -5.277 -19.840 1.00 85.44 99 ASN A O 1
ATOM 756 N N . GLU A 1 100 ? -2.756 -4.336 -21.873 1.00 85.19 100 GLU A N 1
ATOM 757 C CA . GLU A 1 100 ? -4.217 -4.273 -22.023 1.00 85.19 100 GLU A CA 1
ATOM 758 C C . GLU A 1 100 ? -4.911 -5.643 -21.939 1.00 85.19 100 GLU A C 1
ATOM 760 O O . GLU A 1 100 ? -6.084 -5.712 -21.575 1.00 85.19 100 GLU A O 1
ATOM 765 N N . ALA A 1 101 ? -4.211 -6.738 -22.254 1.00 84.94 101 ALA A N 1
ATOM 766 C CA . ALA A 1 101 ? -4.783 -8.082 -22.214 1.00 84.94 101 ALA A CA 1
ATOM 767 C C . ALA A 1 101 ? -4.814 -8.668 -20.797 1.00 84.94 101 ALA A C 1
ATOM 769 O O . ALA A 1 101 ? -5.727 -9.426 -20.467 1.00 84.94 101 ALA A O 1
ATOM 770 N N . THR A 1 102 ? -3.816 -8.354 -19.970 1.00 82.62 102 THR A N 1
ATOM 771 C CA . THR A 1 102 ? -3.682 -8.928 -18.622 1.00 82.62 102 THR A CA 1
ATOM 772 C C . THR A 1 102 ? -4.084 -7.953 -17.518 1.00 82.62 102 THR A C 1
ATOM 774 O O . THR A 1 102 ? -4.394 -8.385 -16.411 1.00 82.62 102 THR A O 1
ATOM 777 N N . GLY A 1 103 ? -4.098 -6.652 -17.812 1.00 77.25 103 GLY A N 1
ATOM 778 C CA . GLY A 1 103 ? -4.271 -5.595 -16.824 1.00 77.25 103 GLY A CA 1
ATOM 779 C C . GLY A 1 103 ? -3.113 -5.515 -15.830 1.00 77.25 103 GLY A C 1
ATOM 780 O O . GLY A 1 103 ? -3.314 -4.999 -14.741 1.00 77.25 103 GLY A O 1
ATOM 781 N N . PHE A 1 104 ? -1.937 -6.061 -16.155 1.00 81.44 104 PHE A N 1
ATOM 782 C CA . PHE A 1 104 ? -0.729 -5.960 -15.334 1.00 81.44 104 PHE A CA 1
ATOM 783 C C . PHE A 1 104 ? 0.314 -5.065 -15.994 1.00 81.44 104 PHE A C 1
ATOM 785 O O . PHE A 1 104 ? 0.243 -4.773 -17.185 1.00 81.44 104 PHE A O 1
ATOM 792 N N . CYS A 1 105 ? 1.290 -4.635 -15.203 1.00 84.50 105 CYS A N 1
ATOM 793 C CA . CYS A 1 105 ? 2.391 -3.815 -15.675 1.00 84.50 105 CYS A CA 1
ATOM 794 C C . CYS A 1 105 ? 3.503 -4.685 -16.248 1.00 84.50 105 CYS A C 1
ATOM 796 O O . CYS A 1 105 ? 4.180 -5.397 -15.506 1.00 84.50 105 CYS A O 1
ATOM 798 N N . ASP A 1 106 ? 3.701 -4.580 -17.556 1.00 88.06 106 ASP A N 1
ATOM 799 C CA . ASP A 1 106 ? 4.829 -5.180 -18.248 1.00 88.06 106 ASP A CA 1
ATOM 800 C C . ASP A 1 106 ? 5.962 -4.164 -18.367 1.00 88.06 106 ASP A C 1
ATOM 802 O O . ASP A 1 106 ? 5.749 -2.963 -18.542 1.00 88.06 106 ASP A O 1
ATOM 806 N N . ASP A 1 107 ? 7.181 -4.667 -18.254 1.00 90.00 107 ASP A N 1
ATOM 807 C CA . ASP A 1 107 ? 8.398 -3.888 -18.436 1.00 90.00 107 ASP A CA 1
ATOM 808 C C . ASP A 1 107 ? 8.465 -3.292 -19.852 1.00 90.00 107 ASP A C 1
ATOM 810 O O . ASP A 1 107 ? 8.254 -3.996 -20.849 1.00 90.00 107 ASP A O 1
ATOM 814 N N . ILE A 1 108 ? 8.747 -1.991 -19.953 1.00 90.19 108 ILE A N 1
ATOM 815 C CA . ILE A 1 108 ? 8.939 -1.333 -21.245 1.00 90.19 108 ILE A CA 1
ATOM 816 C C . ILE A 1 108 ? 10.334 -1.691 -21.732 1.00 90.19 108 ILE A C 1
ATOM 818 O O . ILE A 1 108 ? 11.314 -1.213 -21.192 1.00 90.19 108 ILE A O 1
ATOM 822 N N . ASN A 1 109 ? 10.437 -2.476 -22.803 1.00 89.81 109 ASN A N 1
ATOM 823 C CA . ASN A 1 109 ? 11.744 -2.802 -23.361 1.00 89.81 109 ASN A CA 1
ATOM 824 C C . ASN A 1 109 ? 12.276 -1.666 -24.245 1.00 89.81 109 ASN A C 1
ATOM 826 O O . ASN A 1 109 ? 12.018 -1.624 -25.456 1.00 89.81 109 ASN A O 1
ATOM 830 N N . GLU A 1 110 ? 13.055 -0.757 -23.661 1.00 88.25 110 GLU A N 1
ATOM 831 C CA . GLU A 1 110 ? 13.586 0.405 -24.375 1.00 88.25 110 GLU A CA 1
ATOM 832 C C . GLU A 1 110 ? 14.630 0.015 -25.435 1.00 88.25 110 GLU A C 1
ATOM 834 O O . GLU A 1 110 ? 14.853 0.762 -26.390 1.00 88.25 110 GLU A O 1
ATOM 839 N N . CYS A 1 111 ? 15.207 -1.193 -25.352 1.00 85.88 111 CYS A N 1
ATOM 840 C CA . CYS A 1 111 ? 16.136 -1.718 -26.358 1.00 85.88 111 CYS A CA 1
ATOM 841 C C . CYS A 1 111 ? 15.482 -2.030 -27.707 1.00 85.88 111 CYS A C 1
ATOM 843 O O . CYS A 1 111 ? 16.192 -2.165 -28.707 1.00 85.88 111 CYS A O 1
ATOM 845 N N . LEU A 1 112 ? 14.151 -2.151 -27.764 1.00 87.31 112 LEU A N 1
ATOM 846 C CA . LEU A 1 112 ? 13.434 -2.287 -29.034 1.00 87.31 112 LEU A CA 1
ATOM 847 C C . LEU A 1 112 ? 13.474 -0.991 -29.854 1.00 87.31 112 LEU A C 1
ATOM 849 O O . LEU A 1 112 ? 13.308 -1.026 -31.074 1.00 87.31 112 LEU A O 1
ATOM 853 N N . ASN A 1 113 ? 13.738 0.147 -29.209 1.00 81.44 113 ASN A N 1
ATOM 854 C CA . ASN A 1 113 ? 13.945 1.420 -29.874 1.00 81.44 113 ASN A CA 1
ATOM 855 C C . ASN A 1 113 ? 15.448 1.675 -30.079 1.00 81.44 113 ASN A C 1
ATOM 857 O O . ASN A 1 113 ? 16.185 2.042 -29.165 1.00 81.44 113 ASN A O 1
ATOM 861 N N . SER A 1 114 ? 15.912 1.525 -31.321 1.00 69.19 114 SER A N 1
ATOM 862 C CA . SER A 1 114 ? 17.331 1.660 -31.682 1.00 69.19 114 SER A CA 1
ATOM 863 C C . SER A 1 114 ? 17.918 3.054 -31.424 1.00 69.19 114 SER A C 1
ATOM 865 O O . SER A 1 114 ? 19.136 3.188 -31.278 1.00 69.19 114 SER A O 1
ATOM 867 N N . SER A 1 115 ? 17.081 4.090 -31.331 1.00 74.62 115 SER A N 1
ATOM 868 C CA . SER A 1 115 ? 17.517 5.457 -31.032 1.00 74.62 115 SER A CA 1
ATOM 869 C C . SER A 1 115 ? 17.933 5.650 -29.573 1.00 74.62 115 SER A C 1
ATOM 871 O O . SER A 1 115 ? 18.721 6.548 -29.291 1.00 74.62 115 SER A O 1
ATOM 873 N N . VAL A 1 116 ? 17.460 4.797 -28.660 1.00 71.50 116 VAL A N 1
ATOM 874 C CA . VAL A 1 116 ? 17.664 4.952 -27.211 1.00 71.50 116 VAL A CA 1
ATOM 875 C C . VAL A 1 116 ? 19.127 4.741 -26.808 1.00 71.50 116 VAL A C 1
ATOM 877 O O . VAL A 1 116 ? 19.653 5.465 -25.970 1.00 71.50 116 VAL A O 1
ATOM 880 N N . CYS A 1 117 ? 19.824 3.796 -27.443 1.00 69.62 117 CYS A N 1
ATOM 881 C CA . CYS A 1 117 ? 21.216 3.471 -27.107 1.00 69.62 117 CYS A CA 1
ATOM 882 C C . CYS A 1 117 ? 22.253 4.061 -28.068 1.00 69.62 117 CYS A C 1
ATOM 884 O O . CYS A 1 117 ? 23.435 3.741 -27.950 1.00 69.62 117 CYS A O 1
ATOM 886 N N . GLY A 1 118 ? 21.846 4.891 -29.036 1.00 71.94 118 GLY A N 1
ATOM 887 C CA . GLY A 1 118 ? 22.775 5.609 -29.920 1.00 71.94 118 GLY A CA 1
ATOM 888 C C . GLY A 1 118 ? 23.786 4.716 -30.658 1.00 71.94 118 GLY A C 1
ATOM 889 O O . GLY A 1 118 ? 24.912 5.142 -30.902 1.00 71.94 118 GLY A O 1
ATOM 890 N N . GLY A 1 119 ? 23.418 3.467 -30.974 1.00 71.19 119 GLY A N 1
ATOM 891 C CA . GLY A 1 119 ? 24.303 2.484 -31.617 1.00 71.19 119 GLY A CA 1
ATOM 892 C C . GLY A 1 119 ? 25.179 1.648 -30.671 1.00 71.19 119 GLY A C 1
ATOM 893 O O . GLY A 1 119 ? 25.999 0.862 -31.143 1.00 71.19 119 GLY A O 1
ATOM 894 N N . LEU A 1 120 ? 25.016 1.782 -29.352 1.00 77.62 120 LEU A N 1
ATOM 895 C CA . LEU A 1 120 ? 25.663 0.940 -28.341 1.00 77.62 120 LEU A CA 1
ATOM 896 C C . LEU A 1 120 ? 24.867 -0.341 -28.063 1.00 77.62 120 LEU A C 1
ATOM 898 O O . LEU A 1 120 ? 23.692 -0.457 -28.414 1.00 77.62 120 LEU A O 1
ATOM 902 N N . MET A 1 121 ? 25.506 -1.310 -27.399 1.00 82.19 121 MET A N 1
ATOM 903 C CA . MET A 1 121 ? 24.823 -2.530 -26.972 1.00 82.19 121 MET A CA 1
ATOM 904 C C . MET A 1 121 ? 23.857 -2.204 -25.831 1.00 82.19 121 MET A C 1
ATOM 906 O O . MET A 1 121 ? 24.302 -1.818 -24.747 1.00 82.19 121 MET A O 1
ATOM 910 N N . CYS A 1 122 ? 22.563 -2.397 -26.081 1.00 84.94 122 CYS A N 1
ATOM 911 C CA . CYS A 1 122 ? 21.497 -2.227 -25.100 1.00 84.94 122 CYS A CA 1
ATOM 912 C C . CYS A 1 122 ? 21.260 -3.509 -24.296 1.00 84.94 122 CYS A C 1
ATOM 914 O O . CYS A 1 122 ? 21.311 -4.614 -24.843 1.00 84.94 122 CYS A O 1
ATOM 916 N N . ILE A 1 123 ? 20.994 -3.355 -23.002 1.00 86.38 123 ILE A N 1
ATOM 917 C CA . ILE A 1 123 ? 20.593 -4.419 -22.086 1.00 86.38 123 ILE A CA 1
ATOM 918 C C . ILE A 1 123 ? 19.346 -3.936 -21.347 1.00 86.38 123 ILE A C 1
ATOM 920 O O . ILE A 1 123 ? 19.417 -2.979 -20.575 1.00 86.38 123 ILE A O 1
ATOM 924 N N . ASN A 1 124 ? 18.233 -4.626 -21.581 1.00 87.69 124 ASN A N 1
ATOM 925 C CA . ASN A 1 124 ? 16.965 -4.355 -20.919 1.00 87.69 124 ASN A CA 1
ATOM 926 C C . ASN A 1 124 ? 17.016 -4.807 -19.454 1.00 87.69 124 ASN A C 1
ATOM 928 O O . ASN A 1 124 ? 17.539 -5.891 -19.169 1.00 87.69 124 ASN A O 1
ATOM 932 N N . LEU A 1 125 ? 16.490 -4.002 -18.536 1.00 87.25 125 LEU A N 1
ATOM 933 C CA . LEU A 1 125 ? 16.414 -4.294 -17.106 1.00 87.25 125 LEU A CA 1
ATOM 934 C C . LEU A 1 125 ? 14.982 -4.032 -16.610 1.00 87.25 125 LEU A C 1
ATOM 936 O O . LEU A 1 125 ? 14.281 -3.213 -17.176 1.00 87.25 125 LEU A O 1
ATOM 940 N N . PRO A 1 126 ? 14.538 -4.653 -15.509 1.00 87.06 126 PRO A N 1
ATOM 941 C CA . PRO A 1 126 ? 13.226 -4.332 -14.956 1.00 87.06 126 PRO A CA 1
ATOM 942 C C . PRO A 1 126 ? 13.113 -2.844 -14.569 1.00 87.06 126 PRO A C 1
ATOM 944 O O . PRO A 1 126 ? 13.822 -2.372 -13.671 1.00 87.06 126 PRO A O 1
ATOM 947 N N . GLY A 1 127 ? 12.222 -2.116 -15.237 1.00 84.62 127 GLY A N 1
ATOM 948 C CA . GLY A 1 127 ? 11.937 -0.694 -15.064 1.00 84.62 127 GLY A CA 1
ATOM 949 C C . GLY A 1 127 ? 13.048 0.249 -15.522 1.00 84.62 127 GLY A C 1
ATOM 950 O O . GLY A 1 127 ? 13.127 1.363 -14.997 1.00 84.62 127 GLY A O 1
ATOM 951 N N . SER A 1 128 ? 13.983 -0.211 -16.364 1.00 85.94 128 SER A N 1
ATOM 952 C CA . SER A 1 128 ? 15.073 0.616 -16.907 1.00 85.94 128 SER A CA 1
ATOM 953 C C . SER A 1 128 ? 15.868 -0.101 -18.000 1.00 85.94 128 SER A C 1
ATOM 955 O O . SER A 1 128 ? 15.752 -1.296 -18.216 1.00 85.94 128 SER A O 1
ATOM 957 N N . PHE A 1 129 ? 16.860 0.575 -18.564 1.00 85.50 129 PHE A N 1
ATOM 958 C CA . PHE A 1 129 ? 17.859 -0.062 -19.413 1.00 85.50 129 PHE A CA 1
ATOM 959 C C . PHE A 1 129 ? 19.270 0.397 -19.051 1.00 85.50 129 PHE A C 1
ATOM 961 O O . PHE A 1 129 ? 19.499 1.414 -18.386 1.00 85.50 129 PHE A O 1
ATOM 968 N N . LYS A 1 130 ? 20.256 -0.380 -19.499 1.00 84.25 130 LYS A N 1
ATOM 969 C CA . LYS A 1 130 ? 21.656 0.040 -19.497 1.00 84.25 130 LYS A CA 1
ATOM 970 C C . LYS A 1 130 ? 22.284 -0.183 -20.858 1.00 84.25 130 LYS A C 1
ATOM 972 O O . LYS A 1 130 ? 21.941 -1.125 -21.571 1.00 84.25 130 LYS A O 1
ATOM 977 N N . TRP A 1 131 ? 23.260 0.647 -21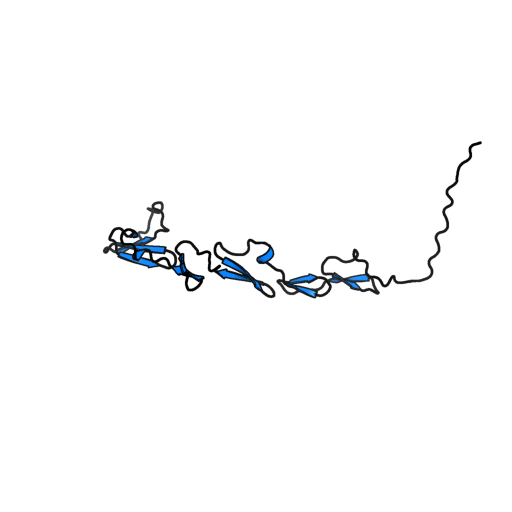.190 1.00 78.81 131 TRP A N 1
ATOM 978 C CA . TRP A 1 131 ? 24.075 0.461 -22.383 1.00 78.81 131 TRP A CA 1
ATOM 979 C C . TRP A 1 131 ? 25.538 0.275 -22.015 1.00 78.81 131 TRP A C 1
ATOM 981 O O . TRP A 1 131 ? 26.020 0.765 -20.987 1.00 78.81 131 TRP A O 1
ATOM 991 N N . ARG A 1 132 ? 26.261 -0.447 -22.872 1.00 77.94 132 ARG A N 1
ATOM 992 C CA . ARG A 1 132 ? 27.706 -0.625 -22.725 1.00 77.94 132 ARG A CA 1
ATOM 993 C C . ARG A 1 132 ? 28.465 -0.393 -24.021 1.00 77.94 132 ARG A C 1
ATOM 995 O O . ARG A 1 132 ? 27.996 -0.733 -25.108 1.00 77.94 132 ARG A O 1
ATOM 1002 N N . TRP A 1 133 ? 29.677 0.138 -23.879 1.00 71.19 133 TRP A N 1
ATOM 1003 C CA . TRP A 1 133 ? 30.662 0.167 -24.961 1.00 71.19 133 TRP A CA 1
ATOM 1004 C C . TRP A 1 133 ? 31.339 -1.203 -25.067 1.00 71.19 133 TRP A C 1
ATOM 1006 O O . TRP A 1 133 ? 31.589 -1.850 -24.048 1.00 71.19 133 TRP A O 1
ATOM 1016 N N . ASN A 1 134 ? 31.754 -1.610 -26.269 1.00 65.75 134 ASN A N 1
ATOM 1017 C CA . ASN A 1 134 ? 32.524 -2.850 -26.487 1.00 65.75 134 ASN A CA 1
ATOM 1018 C C . ASN A 1 134 ? 33.861 -2.912 -25.705 1.00 65.75 134 ASN A C 1
ATOM 1020 O O . ASN A 1 134 ? 34.508 -3.950 -25.670 1.00 65.75 134 ASN A O 1
ATOM 1024 N N . GLY A 1 135 ? 34.263 -1.813 -25.061 1.00 64.75 135 GLY A N 1
ATOM 1025 C CA . GLY A 1 135 ? 35.462 -1.659 -24.231 1.00 64.75 135 GLY A CA 1
ATOM 1026 C C . GLY A 1 135 ? 35.226 -1.749 -22.716 1.00 64.75 135 GLY A C 1
ATOM 1027 O O . GLY A 1 135 ? 36.147 -1.450 -21.968 1.00 64.75 135 GLY A O 1
ATOM 1028 N N . GLY A 1 136 ? 34.026 -2.141 -22.258 1.00 57.91 136 GLY A N 1
ATOM 1029 C CA . GLY A 1 136 ? 33.794 -2.554 -20.862 1.00 57.91 136 GLY A CA 1
ATOM 1030 C C . GLY A 1 136 ? 33.195 -1.518 -19.899 1.00 57.91 136 GLY A C 1
ATOM 1031 O O . GLY A 1 136 ? 33.148 -1.786 -18.704 1.00 57.91 136 GLY A O 1
ATOM 1032 N N . TYR A 1 137 ? 32.716 -0.366 -20.375 1.00 60.41 137 TYR A N 1
ATOM 1033 C CA . TYR A 1 137 ? 32.038 0.630 -19.527 1.00 60.41 137 TYR A CA 1
ATOM 1034 C C . TYR A 1 137 ? 30.516 0.413 -19.523 1.00 60.41 137 TYR A C 1
ATOM 1036 O O . TYR A 1 137 ? 29.941 0.224 -20.595 1.00 60.41 137 TYR A O 1
ATOM 1044 N N . GLU A 1 138 ? 29.875 0.471 -18.349 1.00 58.12 138 GLU A N 1
ATOM 1045 C CA . GLU A 1 138 ? 28.417 0.349 -18.167 1.00 58.12 138 GLU A CA 1
ATOM 1046 C C . GLU A 1 138 ? 27.809 1.670 -17.658 1.00 58.12 138 GLU A C 1
ATOM 1048 O O . GLU A 1 138 ? 28.342 2.268 -16.724 1.00 58.12 138 GLU A O 1
ATOM 1053 N N . PHE A 1 139 ? 26.685 2.106 -18.239 1.00 62.06 139 PHE A N 1
ATOM 1054 C CA . PHE A 1 139 ? 25.942 3.309 -17.830 1.00 62.06 139 PHE A CA 1
ATOM 1055 C C . PHE A 1 139 ? 24.436 3.008 -17.746 1.00 62.06 139 PHE A C 1
ATOM 1057 O O . PHE A 1 139 ? 23.923 2.252 -18.569 1.00 62.06 139 PHE A O 1
ATOM 1064 N N . ASN A 1 140 ? 23.735 3.580 -16.760 1.00 57.69 140 ASN A N 1
ATOM 1065 C CA . ASN A 1 140 ? 22.289 3.412 -16.535 1.00 57.69 140 ASN A CA 1
ATOM 1066 C C . ASN A 1 140 ? 21.596 4.784 -16.616 1.00 57.69 140 ASN A C 1
ATOM 1068 O O . ASN A 1 140 ? 22.174 5.780 -16.186 1.00 57.69 140 ASN A O 1
ATOM 1072 N N . GLU A 1 141 ? 20.364 4.831 -17.121 1.00 59.72 141 GLU A N 1
ATOM 1073 C CA . GLU A 1 141 ? 19.531 6.037 -17.230 1.00 59.72 141 GLU A CA 1
ATOM 1074 C C . GLU A 1 141 ? 19.287 6.759 -15.884 1.00 59.72 141 GLU A C 1
ATOM 1076 O O . GLU A 1 141 ? 19.195 7.985 -15.841 1.00 59.72 141 GLU A O 1
ATOM 1081 N N . LYS A 1 142 ? 19.294 6.040 -14.749 1.00 52.97 142 LYS A N 1
ATOM 1082 C CA . LYS A 1 142 ? 19.216 6.652 -13.402 1.00 52.97 142 LYS A CA 1
ATOM 1083 C C . LYS A 1 142 ? 20.518 7.319 -12.950 1.00 52.97 142 LYS A C 1
ATOM 1085 O O . LYS A 1 142 ? 20.539 8.014 -11.934 1.00 52.97 142 LYS A O 1
ATOM 1090 N N . VAL A 1 143 ? 21.606 7.143 -13.696 1.00 50.75 143 VAL A N 1
ATOM 1091 C CA . VAL A 1 143 ? 22.847 7.890 -13.502 1.00 50.75 143 VAL A CA 1
ATOM 1092 C C . VAL A 1 143 ? 22.743 9.147 -14.350 1.00 50.75 143 VAL A C 1
ATOM 1094 O O . VAL A 1 143 ? 23.224 9.215 -15.479 1.00 50.75 143 VAL A O 1
ATOM 1097 N N . SER A 1 144 ? 22.083 10.159 -13.785 1.00 40.25 144 SER A N 1
ATOM 1098 C CA . SER A 1 144 ? 22.157 11.522 -14.300 1.00 40.25 144 SER A CA 1
ATOM 1099 C C . SER A 1 144 ? 23.621 11.863 -14.598 1.00 40.25 144 SER A C 1
ATOM 1101 O O . SER A 1 144 ? 24.526 11.514 -13.832 1.00 40.25 144 SER A O 1
ATOM 1103 N N . LEU A 1 145 ? 23.852 12.598 -15.686 1.00 47.66 145 LEU A N 1
ATOM 1104 C CA . LEU A 1 145 ? 25.150 13.162 -16.086 1.00 47.66 145 LEU A CA 1
ATOM 1105 C C . LEU A 1 145 ? 25.846 13.978 -14.964 1.00 47.66 145 LEU A C 1
ATOM 1107 O O . LEU A 1 145 ? 26.987 14.404 -15.127 1.00 47.66 145 LEU A O 1
ATOM 1111 N N . ALA A 1 146 ? 25.198 14.156 -13.808 1.00 42.66 146 ALA A N 1
ATOM 1112 C CA . ALA A 1 146 ? 25.757 14.672 -12.564 1.00 42.66 146 ALA A CA 1
ATOM 1113 C C . ALA A 1 146 ? 26.709 13.713 -11.808 1.00 42.66 146 ALA A C 1
ATOM 1115 O O . ALA A 1 146 ? 27.394 14.162 -10.892 1.00 42.66 146 ALA A O 1
ATOM 1116 N N . SER A 1 147 ? 26.808 12.424 -12.158 1.00 46.56 147 SER A N 1
ATOM 1117 C CA . SER A 1 147 ? 27.690 11.466 -11.456 1.00 46.56 147 SER A CA 1
ATOM 1118 C C . SER A 1 147 ? 29.020 11.187 -12.165 1.00 46.56 147 SER A C 1
ATOM 1120 O O . SER A 1 147 ? 29.615 10.129 -11.971 1.00 46.56 147 SER A O 1
ATOM 1122 N N . LEU A 1 148 ? 29.547 12.149 -12.932 1.00 45.34 148 LEU A N 1
ATOM 1123 C CA . LEU A 1 148 ? 30.924 12.151 -13.464 1.00 45.34 148 LEU A CA 1
ATOM 1124 C C . LEU A 1 148 ? 32.007 12.247 -12.359 1.00 45.34 148 LEU A C 1
ATOM 1126 O O . LEU A 1 148 ? 33.020 12.924 -12.508 1.00 45.34 148 LEU A O 1
ATOM 1130 N N . ILE A 1 149 ? 31.822 11.555 -11.234 1.00 50.59 149 ILE A N 1
ATOM 1131 C CA . ILE A 1 149 ? 32.820 11.378 -10.189 1.00 50.59 149 ILE A CA 1
ATOM 1132 C C . ILE A 1 149 ? 32.855 9.890 -9.810 1.00 50.59 149 ILE A C 1
ATOM 1134 O O . ILE A 1 149 ? 32.001 9.383 -9.095 1.00 50.59 149 ILE A O 1
ATOM 1138 N N . LEU A 1 150 ? 33.924 9.235 -10.275 1.00 48.19 150 LEU A N 1
ATOM 1139 C CA . LEU A 1 150 ? 34.556 8.044 -9.695 1.00 48.19 150 LEU A CA 1
ATOM 1140 C C . LEU A 1 150 ? 33.759 6.728 -9.689 1.00 48.19 150 LEU A C 1
ATOM 1142 O O . LEU A 1 150 ? 33.242 6.303 -8.662 1.00 48.19 150 LEU A O 1
ATOM 1146 N N . VAL A 1 151 ? 33.921 5.940 -10.755 1.00 41.12 151 VAL A N 1
ATOM 1147 C CA . VAL A 1 151 ? 34.172 4.499 -10.575 1.00 41.12 151 VAL A CA 1
ATOM 1148 C C . VAL A 1 151 ? 35.392 4.087 -11.403 1.00 41.12 151 VAL A C 1
ATOM 1150 O O . VAL A 1 151 ? 35.300 3.378 -12.396 1.00 41.12 151 VAL A O 1
ATOM 1153 N N . LYS A 1 152 ? 36.581 4.524 -10.969 1.00 45.03 152 LYS A N 1
ATOM 1154 C CA . LYS A 1 152 ? 37.724 3.606 -10.992 1.00 45.03 152 LYS A CA 1
ATOM 1155 C C . LYS A 1 152 ? 37.537 2.700 -9.779 1.00 45.03 152 LYS A C 1
ATOM 1157 O O . LYS A 1 152 ? 37.727 3.155 -8.653 1.00 45.03 152 LYS A O 1
ATOM 1162 N N . LYS A 1 153 ? 37.133 1.452 -9.992 1.00 37.97 153 LYS A N 1
ATOM 1163 C CA . LYS A 1 153 ? 37.321 0.396 -8.996 1.00 37.97 153 LYS A CA 1
ATOM 1164 C C . LYS A 1 153 ? 38.225 -0.665 -9.608 1.00 37.97 153 LYS A C 1
ATOM 1166 O O . LYS A 1 153 ? 37.804 -1.359 -10.525 1.00 37.97 153 LYS A O 1
ATOM 1171 N N . CYS A 1 154 ? 39.425 -0.694 -9.022 1.00 34.66 154 CYS A N 1
ATOM 1172 C CA . CYS A 1 154 ? 40.624 -1.481 -9.310 1.00 34.66 154 CYS A CA 1
ATOM 1173 C C . CYS A 1 154 ? 41.288 -1.203 -10.662 1.00 34.66 154 CYS A C 1
ATOM 1175 O O . CYS A 1 154 ? 40.751 -1.607 -11.710 1.00 34.66 154 CYS A O 1
#

Secondary structure (DSSP, 8-state):
----PPP---------S-----S--TTTS-TTEEEPTTT--EEE--PPTTEEEETTEEEE--GGGGS-SS-TTEEEEEETTEEEEEE-TTSPPTTEEE-TTTSSEEE--GGGSTTTTTTSEEEEETTEEEEE-TTS-EEETTS-GGG-S-----

InterPro domains:
  IPR001881 EGF-like calcium-binding domain [SM00179] (60-106)
  IPR001881 EGF-like calcium-binding domain [SM00179] (107-143)
  IPR009030 Growth factor receptor cysteine-rich domain superfamily [SSF57184] (24-140)
  IPR018097 EGF-like calcium-binding, conserved site [PS01187] (60-85)
  IPR049883 NOTCH1, EGF-like calcium-binding domain [PF07645] (60-105)
  IPR049883 NOTCH1, EGF-like calcium-binding domain [PF07645] (107-141)
  IPR050751 Extracellular matrix structural protein [PTHR24034] (29-140)

Foldseek 3Di:
DDDDDDDDDPDDDPDDDDPQQLDADPPLEDAQWDADSRPRDTDHDDDPAQWDHHPNDTDGNQPCVVPPDDDFQWHWAGDRNGIDTDGQLCGDDAQWDRDPVPSHTDGDFCVVPVVPAVPFDWDGDRNWIWGDDPVDDIDTPVPPPVPPDDDPDD

Organism: Oesophagostomum dentatum (NCBI:txid61180)

pLDDT: mean 73.47, std 18.58, range [32.38, 96.69]

Radius of gyration: 34.89 Å; chains: 1; bounding box: 92×55×82 Å

Sequence (154 aa):
YMRRFKEERTKKLIEPLGIFSSRCDPKKCGEGELQNPQTGECTSIDCPLGYYPSNGMCHDVDECATGDRCAPGEECVNTAGSFRCQQKGNICPDGYAVNEATGFCDDINECLNSSVCGGLMCINLPGSFKWRWNGGYEFNEKVSLASLILVKKC